Protein AF-F7BTP0-F1 (afdb_monomer)

Structure (mmCIF, N/CA/C/O backbone):
data_AF-F7BTP0-F1
#
_entry.id   AF-F7BTP0-F1
#
loop_
_atom_site.group_PDB
_atom_site.id
_atom_site.type_symbol
_atom_site.label_atom_id
_atom_site.label_alt_id
_atom_site.label_comp_id
_atom_site.label_asym_id
_atom_site.label_entity_id
_atom_site.label_seq_id
_atom_site.pdbx_PDB_ins_code
_atom_site.Cartn_x
_atom_site.Cartn_y
_atom_site.Cartn_z
_atom_site.occupancy
_atom_site.B_iso_or_equiv
_atom_site.auth_seq_id
_atom_site.auth_comp_id
_atom_site.auth_asym_id
_atom_site.auth_atom_id
_atom_site.pdbx_PDB_model_num
ATOM 1 N N . VAL A 1 1 ? 16.497 -3.011 -23.218 1.00 87.44 1 VAL A N 1
ATOM 2 C CA . VAL A 1 1 ? 15.662 -3.634 -22.156 1.00 87.44 1 VAL A CA 1
ATOM 3 C C . VAL A 1 1 ? 16.042 -3.154 -20.752 1.00 87.44 1 VAL A C 1
ATOM 5 O O . VAL A 1 1 ? 15.176 -2.633 -20.067 1.00 87.44 1 VAL A O 1
ATOM 8 N N . SER A 1 2 ? 17.311 -3.236 -20.322 1.00 90.38 2 SER A N 1
ATOM 9 C CA . SER A 1 2 ? 17.698 -2.889 -18.937 1.00 90.38 2 SER A CA 1
ATOM 10 C C . SER A 1 2 ? 17.368 -1.445 -18.495 1.00 90.38 2 SER A C 1
ATOM 12 O O . SER A 1 2 ? 16.791 -1.241 -17.429 1.00 90.38 2 SER A O 1
ATOM 14 N N . GLN A 1 3 ? 17.655 -0.440 -19.334 1.00 89.25 3 GLN A N 1
ATOM 15 C CA . GLN A 1 3 ? 17.487 0.979 -18.973 1.00 89.25 3 GLN A CA 1
ATOM 16 C C . GLN A 1 3 ? 16.031 1.467 -18.904 1.00 89.25 3 GLN A C 1
ATOM 18 O O . GLN A 1 3 ? 15.746 2.399 -18.164 1.00 89.25 3 GLN A O 1
ATOM 23 N N . HIS A 1 4 ? 15.123 0.856 -19.667 1.00 93.06 4 HIS A N 1
ATOM 24 C CA . HIS A 1 4 ? 13.739 1.329 -19.813 1.00 93.06 4 HIS A CA 1
ATOM 25 C C . HIS A 1 4 ? 12.703 0.363 -19.235 1.00 93.06 4 HIS A C 1
ATOM 27 O O . HIS A 1 4 ? 11.521 0.655 -19.263 1.00 93.06 4 HIS A O 1
ATOM 33 N N . LEU A 1 5 ? 13.113 -0.810 -18.752 1.00 94.50 5 LEU A N 1
ATOM 34 C CA . LEU A 1 5 ? 12.182 -1.777 -18.170 1.00 94.50 5 LEU A CA 1
ATOM 35 C C . LEU A 1 5 ? 12.727 -2.308 -16.855 1.00 94.50 5 LEU A C 1
ATOM 37 O O . LEU A 1 5 ? 12.173 -2.000 -15.811 1.00 94.50 5 LEU A O 1
ATOM 41 N N . ILE A 1 6 ? 13.849 -3.028 -16.881 1.00 96.19 6 ILE A N 1
ATOM 42 C CA . ILE A 1 6 ? 14.336 -3.750 -15.694 1.00 96.19 6 ILE A CA 1
ATOM 43 C C . ILE A 1 6 ? 14.629 -2.790 -14.538 1.00 96.19 6 ILE A C 1
ATOM 45 O O . ILE A 1 6 ? 14.042 -2.931 -13.467 1.00 96.19 6 ILE A O 1
ATOM 49 N N . HIS A 1 7 ? 15.500 -1.794 -14.741 1.00 95.38 7 HIS A N 1
ATOM 50 C CA . HIS A 1 7 ? 15.843 -0.882 -13.650 1.00 95.38 7 HIS A CA 1
ATOM 51 C C . HIS A 1 7 ? 14.658 -0.033 -13.174 1.00 95.38 7 HIS A C 1
ATOM 53 O O . HIS A 1 7 ? 14.447 0.020 -11.961 1.00 95.38 7 HIS A O 1
ATOM 59 N N . PRO A 1 8 ? 13.861 0.591 -14.064 1.00 96.75 8 PRO A N 1
ATOM 60 C CA . PRO A 1 8 ? 12.702 1.350 -13.618 1.00 96.75 8 PRO A CA 1
ATOM 61 C C . PRO A 1 8 ? 11.662 0.500 -12.885 1.00 96.75 8 PRO A C 1
ATOM 63 O O . PRO A 1 8 ? 11.192 0.918 -11.836 1.00 96.75 8 PRO A O 1
ATOM 66 N N . LEU A 1 9 ? 11.327 -0.698 -13.377 1.00 97.19 9 LEU A N 1
ATOM 67 C CA . LEU A 1 9 ? 10.329 -1.567 -12.737 1.00 97.19 9 LEU A CA 1
ATOM 68 C C . LEU A 1 9 ? 10.807 -2.093 -11.380 1.00 97.19 9 LEU A C 1
ATOM 70 O O . LEU A 1 9 ? 10.016 -2.178 -10.440 1.00 97.19 9 LEU A O 1
ATOM 74 N N . MET A 1 10 ? 12.102 -2.382 -11.243 1.00 97.50 10 MET A N 1
ATOM 75 C CA . MET A 1 10 ? 12.693 -2.710 -9.946 1.00 97.50 10 MET A CA 1
ATOM 76 C C . MET A 1 10 ? 12.600 -1.518 -8.982 1.00 97.50 10 MET A C 1
ATOM 78 O O . MET A 1 10 ? 12.201 -1.691 -7.833 1.00 97.50 10 MET A O 1
ATOM 82 N N . GLY A 1 11 ? 12.885 -0.300 -9.455 1.00 97.44 11 GLY A N 1
ATOM 83 C CA . GLY A 1 11 ? 12.721 0.922 -8.662 1.00 97.44 11 GLY A CA 1
ATOM 84 C C . GLY A 1 11 ? 11.267 1.185 -8.253 1.00 97.44 11 GLY A C 1
ATOM 85 O O . GLY A 1 11 ? 11.008 1.508 -7.098 1.00 97.44 11 GLY A O 1
ATOM 86 N N . VAL A 1 12 ? 10.311 0.971 -9.162 1.00 98.06 12 VAL A N 1
ATOM 87 C CA . VAL A 1 12 ? 8.867 1.040 -8.878 1.00 98.06 12 VAL A CA 1
ATOM 88 C C . VAL A 1 12 ? 8.484 0.033 -7.792 1.00 98.06 12 VAL A C 1
ATOM 90 O O . VAL A 1 12 ? 7.801 0.400 -6.841 1.00 98.06 12 VAL A O 1
ATOM 93 N N . SER A 1 13 ? 8.966 -1.209 -7.886 1.00 97.69 13 SER A N 1
ATOM 94 C CA . SER A 1 13 ? 8.677 -2.260 -6.900 1.00 97.69 13 SER A CA 1
ATOM 95 C C . SER A 1 13 ? 9.205 -1.896 -5.508 1.00 97.69 13 SER A C 1
ATOM 97 O O . SER A 1 13 ? 8.487 -2.020 -4.519 1.00 97.69 13 SER A O 1
ATOM 99 N N . LEU A 1 14 ? 10.433 -1.371 -5.426 1.00 97.88 14 LEU A N 1
ATOM 100 C CA . LEU A 1 14 ? 11.020 -0.899 -4.167 1.00 97.88 14 LEU A CA 1
ATOM 101 C C . LEU A 1 14 ? 10.247 0.288 -3.574 1.00 97.88 14 LEU A C 1
ATOM 103 O O . LEU A 1 14 ? 10.014 0.325 -2.365 1.00 97.88 14 LEU A O 1
ATOM 107 N N . ALA A 1 15 ? 9.824 1.239 -4.411 1.00 97.88 15 ALA A N 1
ATOM 108 C CA . ALA A 1 15 ? 9.032 2.385 -3.971 1.00 97.88 15 ALA A CA 1
ATOM 109 C C . ALA A 1 15 ? 7.668 1.951 -3.409 1.00 97.88 15 ALA A C 1
ATOM 111 O O . ALA A 1 15 ? 7.278 2.393 -2.328 1.00 97.88 15 ALA A O 1
ATOM 112 N N . LEU A 1 16 ? 6.977 1.032 -4.091 1.00 98.00 16 LEU A N 1
ATOM 113 C CA . LEU A 1 16 ? 5.716 0.463 -3.610 1.00 98.00 16 LEU A CA 1
ATOM 114 C C . LEU A 1 16 ? 5.904 -0.298 -2.293 1.00 98.00 16 LEU A C 1
ATOM 116 O O . LEU A 1 16 ? 5.102 -0.131 -1.379 1.00 98.00 16 LEU A O 1
ATOM 120 N N . GLN A 1 17 ? 6.990 -1.060 -2.146 1.00 97.56 17 GLN A N 1
ATOM 121 C CA . GLN A 1 17 ? 7.288 -1.748 -0.888 1.00 97.56 17 GLN A CA 1
ATOM 122 C C . GLN A 1 17 ? 7.558 -0.770 0.268 1.00 97.56 17 GLN A C 1
ATOM 124 O O . GLN A 1 17 ? 7.186 -1.045 1.410 1.00 97.56 17 GLN A O 1
ATOM 129 N N . SER A 1 18 ? 8.191 0.381 0.006 1.00 97.56 18 SER A N 1
ATOM 130 C CA . SER A 1 18 ? 8.298 1.447 1.014 1.00 97.56 18 SER A CA 1
ATOM 131 C C . SER A 1 18 ? 6.919 1.942 1.428 1.00 97.56 18 SER A C 1
ATOM 133 O O . SER A 1 18 ? 6.623 1.998 2.619 1.00 97.56 18 SER A O 1
ATOM 135 N N . HIS A 1 19 ? 6.053 2.196 0.447 1.00 97.44 19 HIS A N 1
ATOM 136 C CA . HIS A 1 19 ? 4.707 2.685 0.703 1.00 97.44 19 HIS A CA 1
ATOM 137 C C . HIS A 1 19 ? 3.873 1.705 1.537 1.00 97.44 19 HIS A C 1
ATOM 139 O O . HIS A 1 19 ? 3.202 2.122 2.476 1.00 97.44 19 HIS A O 1
ATOM 145 N N . VAL A 1 20 ? 3.963 0.399 1.262 1.00 97.88 20 VAL A N 1
ATOM 146 C CA . VAL A 1 20 ? 3.298 -0.638 2.072 1.00 97.88 20 VAL A CA 1
ATOM 147 C C . VAL A 1 20 ? 3.750 -0.567 3.532 1.00 97.88 20 VAL A C 1
ATOM 149 O O . VAL A 1 20 ? 2.909 -0.562 4.428 1.00 97.88 20 VAL A O 1
ATOM 152 N N . ARG A 1 21 ? 5.059 -0.440 3.787 1.00 98.12 21 ARG A N 1
ATOM 153 C CA . ARG A 1 21 ? 5.594 -0.326 5.157 1.00 98.12 21 ARG A CA 1
ATOM 154 C C . ARG A 1 21 ? 5.136 0.953 5.857 1.00 98.12 21 ARG A C 1
ATOM 156 O O . ARG A 1 21 ? 4.781 0.912 7.034 1.00 98.12 21 ARG A O 1
ATOM 163 N N . GLU A 1 22 ? 5.133 2.077 5.146 1.00 98.50 22 GLU A N 1
ATOM 164 C CA . GLU A 1 22 ? 4.653 3.361 5.668 1.00 98.50 22 GLU A CA 1
ATOM 165 C C . GLU A 1 22 ? 3.163 3.293 6.027 1.00 98.50 22 GLU A C 1
ATOM 167 O O . GLU A 1 22 ? 2.775 3.679 7.129 1.00 98.50 22 GLU A O 1
ATOM 172 N N . LEU A 1 23 ? 2.332 2.734 5.143 1.00 98.62 23 LEU A N 1
ATOM 173 C CA . LEU A 1 23 ? 0.905 2.531 5.397 1.00 98.62 23 LEU A CA 1
ATOM 174 C C . LEU A 1 23 ? 0.658 1.579 6.572 1.00 98.62 23 LEU A C 1
ATOM 176 O O . LEU A 1 23 ? -0.177 1.877 7.422 1.00 98.62 23 LEU A O 1
ATOM 180 N N . ALA A 1 24 ? 1.406 0.478 6.669 1.00 98.38 24 ALA A N 1
ATOM 181 C CA . ALA A 1 24 ? 1.328 -0.445 7.799 1.00 98.38 24 ALA A CA 1
ATOM 182 C C . ALA A 1 24 ? 1.650 0.258 9.130 1.00 98.38 24 ALA A C 1
ATOM 184 O O . ALA A 1 24 ? 0.956 0.061 10.128 1.00 98.38 24 ALA A O 1
ATOM 185 N N . ALA A 1 25 ? 2.668 1.124 9.155 1.00 98.44 25 ALA A N 1
ATOM 186 C CA . ALA A 1 25 ? 2.988 1.927 10.334 1.00 98.44 25 ALA A CA 1
ATOM 187 C C . ALA A 1 25 ? 1.869 2.927 10.678 1.00 98.44 25 ALA A C 1
ATOM 189 O O . ALA A 1 25 ? 1.491 3.040 11.845 1.00 98.44 25 ALA A O 1
ATOM 190 N N . LEU A 1 26 ? 1.303 3.610 9.677 1.00 98.75 26 LEU A N 1
ATOM 191 C CA . LEU A 1 26 ? 0.164 4.516 9.866 1.00 98.75 26 LEU A CA 1
ATOM 192 C C . LEU A 1 26 ? -1.065 3.788 10.428 1.00 98.75 26 LEU A C 1
ATOM 194 O O . LEU A 1 26 ? -1.721 4.320 11.323 1.00 98.75 26 LEU A O 1
ATOM 198 N N . LEU A 1 27 ? -1.361 2.580 9.942 1.00 98.75 27 LEU A N 1
ATOM 199 C CA . LEU A 1 27 ? -2.470 1.761 10.436 1.00 98.75 27 LEU A CA 1
ATOM 200 C C . LEU A 1 27 ? -2.277 1.384 11.906 1.00 98.75 27 LEU A C 1
ATOM 202 O O . LEU A 1 27 ? -3.167 1.641 12.710 1.00 98.75 27 LEU A O 1
ATOM 206 N N . ARG A 1 28 ? -1.082 0.921 12.294 1.00 98.44 28 ARG A N 1
ATOM 207 C CA . ARG A 1 28 ? -0.776 0.642 13.709 1.00 98.44 28 ARG A CA 1
ATOM 208 C C . ARG A 1 28 ? -0.924 1.877 14.595 1.00 98.44 28 ARG A C 1
ATOM 210 O O . ARG A 1 28 ? -1.453 1.785 15.697 1.00 98.44 28 ARG A O 1
ATOM 217 N N . MET A 1 29 ? -0.479 3.045 14.125 1.00 98.62 29 MET A N 1
ATOM 218 C CA . MET A 1 29 ? -0.676 4.292 14.875 1.00 98.62 29 MET A CA 1
ATOM 219 C C . MET A 1 29 ? -2.160 4.632 15.042 1.00 98.62 29 MET A C 1
ATOM 221 O O . MET A 1 29 ? -2.556 5.130 16.095 1.00 98.62 29 MET A O 1
ATOM 225 N N . LYS A 1 30 ? -2.990 4.344 14.033 1.00 98.75 30 LYS A N 1
ATOM 226 C CA . LYS A 1 30 ? -4.442 4.526 14.124 1.00 98.75 30 LYS A CA 1
ATOM 227 C C . LYS A 1 30 ? -5.090 3.536 15.085 1.00 98.75 30 LYS A C 1
ATOM 229 O O . LYS A 1 30 ? -5.979 3.943 15.827 1.00 98.75 30 LYS A O 1
ATOM 234 N N . ASP A 1 31 ? -4.618 2.296 15.141 1.00 98.69 31 ASP A N 1
ATOM 235 C CA . ASP A 1 31 ? -5.103 1.320 16.121 1.00 98.69 31 ASP A CA 1
ATOM 236 C C . ASP A 1 31 ? -4.785 1.744 17.558 1.00 98.69 31 ASP A C 1
ATOM 238 O O . ASP A 1 31 ? -5.660 1.669 18.419 1.00 98.69 31 ASP A O 1
ATOM 242 N N . LEU A 1 32 ? -3.584 2.281 17.808 1.00 98.50 32 LEU A N 1
ATOM 243 C CA . LEU A 1 32 ? -3.223 2.846 19.115 1.00 98.50 32 LEU A CA 1
ATOM 244 C C . LEU A 1 32 ? -4.118 4.034 19.495 1.00 98.50 32 LEU A C 1
ATOM 246 O O . LEU A 1 32 ? -4.560 4.145 20.637 1.00 98.50 32 LEU A O 1
ATOM 250 N N . GLU A 1 33 ? -4.420 4.915 18.540 1.00 98.56 33 GLU A N 1
ATOM 251 C CA . GLU A 1 33 ? -5.343 6.035 18.752 1.00 98.56 33 GLU A CA 1
ATOM 252 C C . GLU A 1 33 ? -6.759 5.538 19.098 1.00 98.56 33 GLU A C 1
ATOM 254 O O . GLU A 1 33 ? -7.373 6.008 20.058 1.00 98.56 33 GLU A O 1
ATOM 259 N N . ILE A 1 34 ? -7.270 4.550 18.357 1.00 98.31 34 ILE A N 1
ATOM 260 C CA . ILE A 1 34 ? -8.576 3.926 18.612 1.00 98.31 34 ILE A CA 1
ATOM 261 C C . ILE A 1 34 ? -8.600 3.254 19.991 1.00 98.31 34 ILE A C 1
ATOM 263 O O . ILE A 1 34 ? -9.587 3.393 20.719 1.00 98.31 34 ILE A O 1
ATOM 267 N N . GLN A 1 35 ? -7.528 2.556 20.365 1.00 98.06 35 GLN A N 1
ATOM 268 C CA . GLN A 1 35 ? -7.389 1.928 21.675 1.00 98.06 35 GLN A CA 1
ATOM 269 C C . GLN A 1 35 ? -7.421 2.973 22.798 1.00 98.06 35 GLN A C 1
ATOM 271 O O . GLN A 1 35 ? -8.194 2.819 23.742 1.00 98.06 35 GLN A O 1
ATOM 276 N N . ALA A 1 36 ? -6.689 4.082 22.664 1.00 98.50 36 ALA A N 1
ATOM 277 C CA . ALA A 1 36 ? -6.702 5.166 23.648 1.00 98.50 36 ALA A CA 1
ATOM 278 C C . ALA A 1 36 ? -8.107 5.780 23.832 1.00 98.50 36 ALA A C 1
ATOM 280 O O . ALA A 1 36 ? -8.528 6.094 24.951 1.00 98.50 36 ALA A O 1
ATOM 281 N N . TYR A 1 37 ? -8.886 5.907 22.751 1.00 98.25 37 TYR A N 1
ATOM 282 C CA . TYR A 1 37 ? -10.290 6.312 22.857 1.00 98.25 37 TYR A CA 1
ATOM 283 C C . TYR A 1 37 ? -11.117 5.308 23.669 1.00 98.25 37 TYR A C 1
ATOM 285 O O . TYR A 1 37 ? -11.896 5.717 24.530 1.00 98.25 37 TYR A O 1
ATOM 293 N N . GLN A 1 38 ? -10.934 4.008 23.449 1.00 96.56 38 GLN A N 1
ATOM 294 C CA . GLN A 1 38 ? -11.647 2.975 24.207 1.00 96.56 38 GLN A CA 1
ATOM 295 C C . GLN A 1 38 ? -11.249 2.972 25.691 1.00 96.56 38 GLN A C 1
ATOM 297 O O . GLN A 1 38 ? -12.122 2.914 26.556 1.00 96.56 38 GLN A O 1
ATOM 302 N N . GLU A 1 39 ? -9.957 3.112 25.995 1.00 97.88 39 GLU A N 1
ATOM 303 C CA . GLU A 1 39 ? -9.423 3.170 27.365 1.00 97.88 39 GLU A CA 1
ATOM 304 C C . GLU A 1 39 ? -9.913 4.403 28.139 1.00 97.88 39 GLU A C 1
ATOM 306 O O . GLU A 1 39 ? -10.149 4.335 29.345 1.00 97.88 39 GLU A O 1
ATOM 311 N N . SER A 1 40 ? -10.156 5.518 27.444 1.00 98.12 40 SER A N 1
ATOM 312 C CA . SER A 1 40 ? -10.786 6.715 28.026 1.00 98.12 40 SER A CA 1
ATOM 313 C C . SER A 1 40 ? -12.312 6.609 28.194 1.00 98.12 40 SER A C 1
ATOM 315 O O . SER A 1 40 ? -12.949 7.550 28.676 1.00 98.12 40 SER A O 1
ATOM 317 N N . GLY A 1 41 ? -12.914 5.472 27.827 1.00 97.75 41 GLY A N 1
ATOM 318 C CA . GLY A 1 41 ? -14.346 5.200 27.962 1.00 97.75 41 GLY A CA 1
ATOM 319 C C . GLY A 1 41 ? -15.203 5.691 26.792 1.00 97.75 41 GLY A C 1
ATOM 320 O O . GLY A 1 41 ? -16.432 5.706 26.903 1.00 97.75 41 GLY A O 1
ATOM 321 N N . ALA A 1 42 ? -14.598 6.098 25.671 1.00 97.25 42 ALA A N 1
ATOM 322 C CA . ALA A 1 42 ? -15.357 6.441 24.475 1.00 97.25 42 ALA A CA 1
ATOM 323 C C . ALA A 1 42 ? -16.005 5.185 23.869 1.00 97.25 42 ALA A C 1
ATOM 325 O O . ALA A 1 42 ? -15.378 4.136 23.732 1.00 97.25 42 ALA A O 1
ATOM 326 N N . VAL A 1 43 ? -17.271 5.306 23.459 1.00 95.81 43 VAL A N 1
ATOM 327 C CA . VAL A 1 43 ? -18.035 4.214 22.842 1.00 95.81 43 VAL A CA 1
ATOM 328 C C . VAL A 1 43 ? -18.469 4.622 21.439 1.00 95.81 43 VAL A C 1
ATOM 330 O O . VAL A 1 43 ? -18.929 5.743 21.208 1.00 95.81 43 VAL A O 1
ATOM 333 N N . LEU A 1 44 ? -18.352 3.695 20.487 1.00 96.69 44 LEU A N 1
ATOM 334 C CA . LEU A 1 44 ? -18.830 3.899 19.124 1.00 96.69 44 LEU A CA 1
ATOM 335 C C . LEU A 1 44 ? -20.359 4.000 19.093 1.00 96.69 44 LEU A C 1
ATOM 337 O O . LEU A 1 44 ? -21.066 3.070 19.468 1.00 96.69 44 LEU A O 1
ATOM 341 N N . SER A 1 45 ? -20.877 5.096 18.538 1.00 96.88 45 SER A N 1
ATOM 342 C CA . SER A 1 45 ? -22.319 5.263 18.296 1.00 96.88 45 SER A CA 1
ATOM 343 C C . SER A 1 45 ? -22.854 4.328 17.204 1.00 96.88 45 SER A C 1
ATOM 345 O O . SER A 1 45 ? -24.038 3.997 17.179 1.00 96.88 45 SER A O 1
ATOM 347 N N . ARG A 1 46 ? -21.984 3.902 16.279 1.00 97.81 46 ARG A N 1
ATOM 348 C CA . ARG A 1 46 ? -22.293 2.999 15.165 1.00 97.81 46 ARG A CA 1
ATOM 349 C C . ARG A 1 46 ? -21.335 1.812 15.190 1.00 97.81 46 ARG A C 1
ATOM 351 O O . ARG A 1 46 ? -20.222 1.920 14.687 1.00 97.81 46 ARG A O 1
ATOM 358 N N . SER A 1 47 ? -21.792 0.674 15.707 1.00 95.88 47 SER A N 1
ATOM 359 C CA . SER A 1 47 ? -20.974 -0.543 15.856 1.00 95.88 47 SER A CA 1
ATOM 360 C C . SER A 1 47 ? -20.346 -1.037 14.548 1.00 95.88 47 SER A C 1
ATOM 362 O O . SER A 1 47 ? -19.207 -1.482 14.561 1.00 95.88 47 SER A O 1
ATOM 364 N N . ARG A 1 48 ? -21.030 -0.884 13.405 1.00 97.38 48 ARG A N 1
ATOM 365 C CA . ARG A 1 48 ? -20.515 -1.282 12.078 1.00 97.38 48 ARG A CA 1
ATOM 366 C C . ARG A 1 48 ? -19.266 -0.524 11.604 1.00 97.38 48 ARG A C 1
ATOM 368 O O . ARG A 1 48 ? -18.730 -0.863 10.560 1.00 97.38 48 ARG A O 1
ATOM 375 N N . LEU A 1 49 ? -18.890 0.561 12.286 1.00 97.25 49 LEU A N 1
ATOM 376 C CA . LEU A 1 49 ? -17.660 1.304 11.995 1.00 97.25 49 LEU A CA 1
ATOM 377 C C . LEU A 1 49 ? -16.451 0.737 12.739 1.00 97.25 49 LEU A C 1
ATOM 379 O O . LEU A 1 49 ? -15.339 1.192 12.498 1.00 97.25 49 LEU A O 1
ATOM 383 N N . LYS A 1 50 ? -16.662 -0.211 13.660 1.00 97.12 50 LYS A N 1
ATOM 384 C CA . LYS A 1 50 ? -15.570 -0.896 14.334 1.00 97.12 50 LYS A CA 1
ATOM 385 C C . LYS A 1 50 ? -14.769 -1.679 13.295 1.00 97.12 50 LYS A C 1
ATOM 387 O O . LYS A 1 50 ? -15.342 -2.454 12.533 1.00 97.12 50 LYS A O 1
ATOM 392 N N . THR A 1 51 ? -13.464 -1.468 13.295 1.00 97.62 51 THR A N 1
ATOM 393 C CA . THR A 1 51 ? -12.497 -2.252 12.532 1.00 97.62 51 THR A CA 1
ATOM 394 C C . THR A 1 51 ? -11.777 -3.211 13.471 1.00 97.62 51 THR A C 1
ATOM 396 O O . THR A 1 51 ? -11.672 -2.951 14.673 1.00 97.62 51 THR A O 1
ATOM 399 N N . GLU A 1 52 ? -11.296 -4.322 12.925 1.00 97.44 52 GLU A N 1
ATOM 400 C CA . GLU A 1 52 ? -10.341 -5.173 13.630 1.00 97.44 52 GLU A CA 1
ATOM 401 C C . GLU A 1 52 ? -8.951 -4.511 13.601 1.00 97.44 52 GLU A C 1
ATOM 403 O O . GLU A 1 52 ? -8.660 -3.798 12.632 1.00 97.44 52 GLU A O 1
ATOM 408 N N . PRO A 1 53 ? -8.109 -4.706 14.635 1.00 97.88 53 PRO A N 1
ATOM 409 C CA . PRO A 1 53 ? -6.742 -4.195 14.638 1.00 97.88 53 PRO A CA 1
ATOM 410 C C . PRO A 1 53 ? -5.955 -4.706 13.431 1.00 97.88 53 PRO A C 1
ATOM 412 O O . PRO A 1 53 ? -6.066 -5.877 13.054 1.00 97.88 53 PRO A O 1
ATOM 415 N N . PHE A 1 54 ? -5.148 -3.842 12.828 1.00 98.50 54 PHE A N 1
ATOM 416 C CA . PHE A 1 54 ? -4.340 -4.200 11.675 1.00 98.50 54 PHE A CA 1
ATOM 417 C C . PHE A 1 54 ? -3.172 -5.111 12.075 1.00 98.50 54 PHE A C 1
ATOM 419 O O . 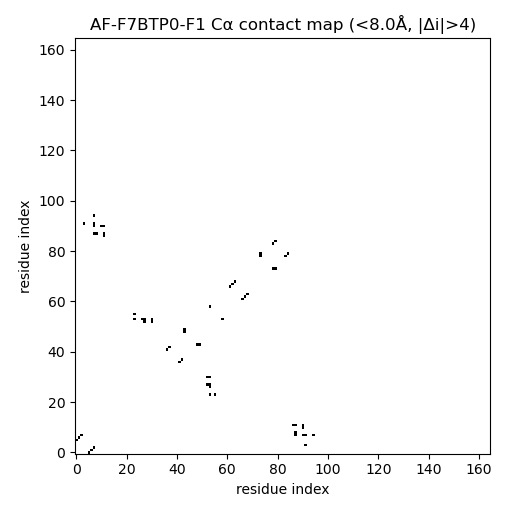PHE A 1 54 ? -2.335 -4.760 12.908 1.00 98.50 54 PHE A O 1
ATOM 426 N N . GLU A 1 55 ? -3.073 -6.265 11.415 1.00 97.94 55 GLU A N 1
ATOM 427 C CA . GLU A 1 55 ? -1.966 -7.207 11.567 1.00 97.94 55 GLU A CA 1
ATOM 428 C C . GLU A 1 55 ? -1.374 -7.523 10.185 1.00 97.94 55 GLU A C 1
ATOM 430 O O . GLU A 1 55 ? -2.079 -7.925 9.259 1.00 97.94 55 GLU A O 1
ATOM 435 N N . GLU A 1 56 ? -0.072 -7.273 10.030 1.00 96.94 56 GLU A N 1
ATOM 436 C CA . GLU A 1 56 ? 0.591 -7.262 8.722 1.00 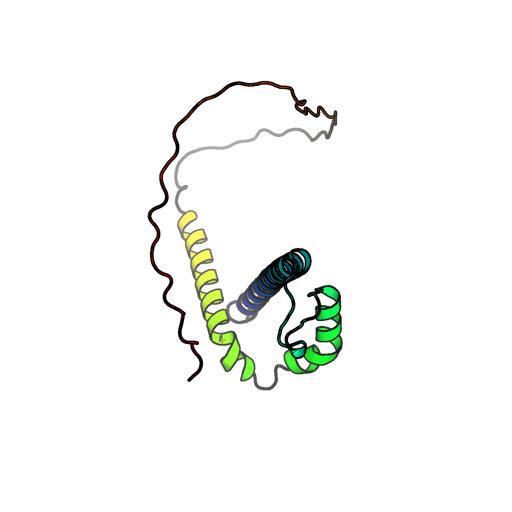96.94 56 GLU A CA 1
ATOM 437 C C . GLU A 1 56 ? 0.724 -8.667 8.124 1.00 96.94 56 GLU A C 1
ATOM 439 O O . GLU A 1 56 ? 0.542 -8.825 6.916 1.00 96.94 56 GLU A O 1
ATOM 444 N N . ASN A 1 57 ? 1.010 -9.685 8.939 1.00 97.38 57 ASN A N 1
ATOM 445 C CA . ASN A 1 57 ? 1.245 -11.040 8.437 1.00 97.38 57 ASN A CA 1
ATOM 446 C C . ASN A 1 57 ? -0.050 -11.681 7.929 1.00 97.38 57 ASN A C 1
ATOM 448 O O . ASN A 1 57 ? -0.065 -12.239 6.837 1.00 97.38 57 ASN A O 1
ATOM 452 N N . SER A 1 58 ? -1.138 -11.529 8.676 1.00 97.50 58 SER A N 1
ATOM 453 C CA . SER A 1 58 ? -2.493 -11.957 8.339 1.00 97.50 58 SER A CA 1
ATOM 454 C C . SER A 1 58 ? -2.986 -11.252 7.081 1.00 97.50 58 SER A C 1
ATOM 456 O O . SER A 1 58 ? -3.460 -11.904 6.149 1.00 97.50 58 SER A O 1
ATOM 458 N N . PHE A 1 59 ? -2.784 -9.930 6.988 1.00 97.69 59 PHE A N 1
ATOM 459 C CA . PHE A 1 59 ? -3.091 -9.191 5.765 1.00 97.69 59 PHE A CA 1
ATOM 460 C C . PHE A 1 59 ? -2.308 -9.739 4.566 1.00 97.69 59 PHE A C 1
ATOM 462 O O . PHE A 1 59 ? -2.893 -9.947 3.503 1.00 97.69 59 PHE A O 1
ATOM 469 N N . LEU A 1 60 ? -1.002 -9.978 4.718 1.00 97.06 60 LEU A N 1
ATOM 470 C CA . LEU A 1 60 ? -0.161 -10.468 3.629 1.00 97.06 60 LEU A CA 1
ATOM 471 C C . LEU A 1 60 ? -0.544 -11.892 3.214 1.00 97.06 60 LEU A C 1
ATOM 473 O O . LEU A 1 60 ? -0.640 -12.163 2.020 1.00 97.06 60 LEU A O 1
ATOM 477 N N . GLU A 1 61 ? -0.797 -12.783 4.170 1.00 97.81 61 GLU A N 1
ATOM 478 C CA . GLU A 1 61 ? -1.261 -14.149 3.917 1.00 97.81 61 GLU A CA 1
ATOM 479 C C . GLU A 1 61 ? -2.584 -14.142 3.142 1.00 97.81 61 GLU A C 1
ATOM 481 O O . GLU A 1 61 ? -2.678 -14.750 2.071 1.00 97.81 61 GLU A O 1
ATOM 486 N N . GLN A 1 62 ? -3.571 -13.373 3.613 1.00 97.62 62 GLN A N 1
ATOM 487 C CA . GLN A 1 62 ? -4.856 -13.233 2.932 1.00 97.62 62 GLN A CA 1
ATOM 488 C C . GLN A 1 62 ? -4.694 -12.605 1.541 1.00 97.62 62 GLN A C 1
ATOM 490 O O . GLN A 1 62 ? -5.300 -13.065 0.571 1.00 97.62 62 GLN A O 1
ATOM 495 N N . PHE A 1 63 ? -3.856 -11.576 1.408 1.00 97.38 63 PHE A N 1
ATOM 496 C CA . PHE A 1 63 ? -3.600 -10.931 0.123 1.00 97.38 63 PHE A CA 1
ATOM 497 C C . PHE A 1 63 ? -2.954 -11.900 -0.873 1.00 97.38 63 PHE A C 1
ATOM 499 O O . PHE A 1 63 ? -3.383 -11.964 -2.027 1.00 97.38 63 PHE A O 1
ATOM 506 N N . MET A 1 64 ? -1.960 -12.681 -0.436 1.00 96.75 64 MET A N 1
ATOM 507 C CA . MET A 1 64 ? -1.298 -13.693 -1.263 1.00 96.75 64 MET A CA 1
ATOM 508 C C . MET A 1 64 ? -2.264 -14.792 -1.713 1.00 96.75 64 MET A C 1
ATOM 510 O O . MET A 1 64 ? -2.210 -15.202 -2.872 1.00 96.75 64 MET A O 1
ATOM 514 N N . ALA A 1 65 ? -3.156 -15.241 -0.829 1.00 97.25 65 ALA A N 1
ATOM 515 C CA . ALA A 1 65 ? -4.114 -16.298 -1.137 1.00 97.25 65 ALA A CA 1
ATOM 516 C C . ALA A 1 65 ? -5.263 -15.822 -2.045 1.00 97.25 65 ALA A C 1
ATOM 518 O O . ALA A 1 65 ? -5.633 -16.518 -2.990 1.00 97.25 65 ALA A O 1
ATOM 519 N N . GLU A 1 66 ? -5.832 -14.644 -1.775 1.00 97.25 66 GLU A N 1
ATOM 520 C CA . GLU A 1 66 ? -7.097 -14.217 -2.388 1.00 97.25 66 GLU A CA 1
ATOM 521 C C . GLU A 1 66 ? -6.936 -13.183 -3.505 1.00 97.25 66 GLU A C 1
ATOM 523 O O . GLU A 1 66 ? -7.752 -13.147 -4.426 1.00 97.25 66 GLU A O 1
ATOM 528 N N . LYS A 1 67 ? -5.940 -12.292 -3.414 1.00 96.44 67 LYS A N 1
ATOM 529 C CA . LYS A 1 67 ? -5.845 -11.097 -4.277 1.00 96.44 67 LYS A CA 1
ATOM 530 C C . LYS A 1 67 ? -4.688 -11.150 -5.259 1.00 96.44 67 LYS A C 1
ATOM 532 O O . LYS A 1 67 ? -4.815 -10.635 -6.368 1.00 96.44 67 LYS A O 1
ATOM 537 N N . LEU A 1 68 ? -3.581 -11.785 -4.884 1.00 96.19 68 LEU A N 1
ATOM 538 C CA . LEU A 1 68 ? -2.369 -11.847 -5.697 1.00 96.19 68 LEU A CA 1
ATOM 539 C C . LEU A 1 68 ? -2.582 -12.429 -7.108 1.00 96.19 68 LEU A C 1
ATOM 541 O O . LEU A 1 68 ? -2.038 -11.841 -8.045 1.00 96.19 68 LEU A O 1
ATOM 545 N N . PRO A 1 69 ? -3.376 -13.506 -7.317 1.00 93.56 69 PRO A N 1
ATOM 546 C CA . PRO A 1 69 ? -3.571 -14.062 -8.658 1.00 93.56 69 PRO A CA 1
ATOM 547 C C . PRO A 1 69 ? -4.143 -13.050 -9.659 1.00 93.56 69 PRO A C 1
ATOM 549 O O . PRO A 1 69 ? -3.697 -12.994 -10.803 1.00 93.56 69 PRO A O 1
ATOM 552 N N . GLU A 1 70 ? -5.096 -12.223 -9.223 1.00 91.69 70 GLU A N 1
ATOM 553 C CA . GLU A 1 70 ? -5.685 -11.165 -10.048 1.00 91.69 70 GLU A CA 1
ATOM 554 C C . GLU A 1 70 ? -4.775 -9.928 -10.108 1.00 91.69 70 GLU A C 1
ATOM 556 O O . GLU A 1 70 ? -4.558 -9.367 -11.181 1.00 91.69 70 GLU A O 1
ATOM 561 N N . ALA A 1 71 ? -4.180 -9.533 -8.978 1.00 91.31 71 ALA A N 1
ATOM 562 C CA . ALA A 1 71 ? -3.356 -8.329 -8.880 1.00 91.31 71 ALA A CA 1
ATOM 563 C C . ALA A 1 71 ? -2.066 -8.396 -9.718 1.00 91.31 71 ALA A C 1
ATOM 565 O O . ALA A 1 71 ? -1.579 -7.363 -10.181 1.00 91.31 71 ALA A O 1
ATOM 566 N N . CYS A 1 72 ? -1.508 -9.593 -9.927 1.00 91.56 72 CYS A N 1
ATOM 567 C CA . CYS A 1 72 ? -0.294 -9.799 -10.722 1.00 91.56 72 CYS A CA 1
ATOM 568 C C . CYS A 1 72 ? -0.562 -10.167 -12.189 1.00 91.56 72 CYS A C 1
ATOM 570 O O . CYS A 1 72 ? 0.389 -10.403 -12.940 1.00 91.56 72 CYS A O 1
ATOM 572 N N . ALA A 1 73 ? -1.821 -10.216 -12.628 1.00 91.31 73 ALA A N 1
ATOM 573 C CA . ALA A 1 73 ? -2.150 -10.520 -14.013 1.00 91.31 73 ALA A CA 1
ATOM 574 C C . ALA A 1 73 ? -1.712 -9.368 -14.940 1.00 91.31 73 ALA A C 1
ATOM 576 O O . ALA A 1 73 ? -2.323 -8.304 -14.985 1.00 91.31 73 ALA A O 1
ATOM 577 N N . VAL A 1 74 ? -0.637 -9.580 -15.707 1.00 84.50 74 VAL A N 1
ATOM 578 C CA . VAL A 1 74 ? -0.048 -8.539 -16.576 1.00 84.50 74 VAL A CA 1
ATOM 579 C C . VAL A 1 74 ? -0.927 -8.241 -17.800 1.00 84.50 74 VAL A C 1
ATOM 581 O O . VAL A 1 74 ? -0.963 -7.104 -18.274 1.00 84.50 74 VAL A O 1
ATOM 584 N N . GLY A 1 75 ? -1.668 -9.242 -18.288 1.00 89.31 75 GLY A N 1
ATOM 585 C CA . GLY A 1 75 ? -2.596 -9.099 -19.412 1.00 89.31 75 GLY A CA 1
ATOM 586 C C . GLY A 1 75 ? -1.953 -8.427 -20.629 1.00 89.31 75 GLY A C 1
ATOM 587 O O . GLY A 1 75 ? -0.869 -8.808 -21.065 1.00 89.31 75 GLY A O 1
ATOM 588 N N . ASP A 1 76 ? -2.625 -7.406 -21.161 1.00 93.31 76 ASP A N 1
ATOM 589 C CA . ASP A 1 76 ? -2.174 -6.600 -22.304 1.00 93.31 76 ASP A CA 1
ATOM 590 C C . ASP A 1 76 ? -1.328 -5.371 -21.909 1.00 93.31 76 ASP A C 1
ATOM 592 O O . ASP A 1 76 ? -0.998 -4.542 -22.758 1.00 93.31 76 ASP A O 1
ATOM 596 N N . GLY A 1 77 ? -0.984 -5.222 -20.624 1.00 92.06 77 GLY A N 1
ATOM 597 C CA . GLY A 1 77 ? -0.210 -4.093 -20.104 1.00 92.06 77 GLY A CA 1
ATOM 598 C C . GLY A 1 77 ? -1.000 -2.793 -19.896 1.00 92.06 77 GLY A C 1
ATOM 599 O O . GLY A 1 77 ? -0.440 -1.833 -19.359 1.00 92.06 77 GLY A O 1
ATOM 600 N N . LYS A 1 78 ? -2.299 -2.730 -20.231 1.00 94.38 78 LYS A N 1
ATOM 601 C CA . LYS A 1 78 ? -3.128 -1.542 -19.945 1.00 94.38 78 LYS A CA 1
ATOM 602 C C . LYS A 1 78 ? -3.194 -1.178 -18.457 1.00 94.38 78 LYS A C 1
ATOM 604 O O . LYS A 1 78 ? -3.096 0.016 -18.169 1.00 94.38 78 LYS A O 1
ATOM 609 N N . PRO A 1 79 ? -3.311 -2.127 -17.500 1.00 94.00 79 PRO A N 1
ATOM 610 C CA . PRO A 1 79 ? -3.338 -1.781 -16.077 1.00 94.00 79 PRO A CA 1
ATOM 611 C C . PRO A 1 79 ? -2.083 -1.021 -15.638 1.00 94.00 79 PRO A C 1
ATOM 613 O O . PRO A 1 79 ? -2.169 -0.035 -14.911 1.00 94.00 79 PRO A O 1
ATOM 616 N N . PHE A 1 80 ? -0.917 -1.409 -16.161 1.00 94.88 80 PHE A N 1
ATOM 617 C CA . PHE A 1 80 ? 0.329 -0.692 -15.908 1.00 94.88 80 PHE A CA 1
ATOM 618 C C . PHE A 1 80 ? 0.261 0.754 -16.421 1.00 94.88 80 PHE A C 1
ATOM 620 O O . PHE A 1 80 ? 0.547 1.690 -15.671 1.00 94.88 80 PHE A O 1
ATOM 627 N N . ALA A 1 81 ? -0.164 0.947 -17.674 1.00 94.62 81 ALA A N 1
ATOM 628 C CA . ALA A 1 81 ? -0.253 2.272 -18.286 1.00 94.62 81 ALA A CA 1
ATOM 629 C C . ALA A 1 81 ? -1.258 3.197 -17.571 1.00 94.62 81 ALA A C 1
ATOM 631 O O . ALA A 1 81 ? -1.037 4.405 -17.503 1.00 94.62 81 ALA A O 1
ATOM 632 N N . MET A 1 82 ? -2.341 2.643 -17.017 1.00 95.44 82 MET A N 1
ATOM 633 C CA . MET A 1 82 ? -3.356 3.414 -16.291 1.00 95.44 82 MET A CA 1
ATOM 634 C C . MET A 1 82 ? -2.955 3.730 -14.846 1.00 95.44 82 MET A C 1
ATOM 636 O O . MET A 1 82 ? -3.238 4.826 -14.367 1.00 95.44 82 MET A O 1
ATOM 640 N N . SER A 1 83 ? -2.308 2.794 -14.145 1.00 94.88 83 SER A N 1
ATOM 641 C CA . SER A 1 83 ? -2.137 2.881 -12.686 1.00 94.88 83 SER A CA 1
ATOM 642 C C . SER A 1 83 ? -0.704 3.161 -12.231 1.00 94.88 83 SER A C 1
ATOM 644 O O . SER A 1 83 ? -0.513 3.775 -11.185 1.00 94.88 83 SER A O 1
ATOM 646 N N . LEU A 1 84 ? 0.313 2.745 -12.993 1.00 96.50 84 LEU A N 1
ATOM 647 C CA . LEU A 1 84 ? 1.721 2.814 -12.572 1.00 96.50 84 LEU A CA 1
ATOM 648 C C . LEU A 1 84 ? 2.569 3.797 -13.386 1.00 96.50 84 LEU A C 1
ATOM 650 O O . LEU A 1 84 ? 3.688 4.111 -12.980 1.00 96.50 84 LEU A O 1
ATOM 654 N N . GLN A 1 85 ? 2.044 4.335 -14.489 1.00 96.69 85 GLN A N 1
ATOM 655 C CA . GLN A 1 85 ? 2.803 5.198 -15.397 1.00 96.69 85 GLN A CA 1
ATOM 656 C C . GLN A 1 85 ? 3.391 6.436 -14.706 1.00 96.69 85 GLN A C 1
ATOM 658 O O . GLN A 1 85 ? 4.547 6.783 -14.943 1.00 96.69 85 GLN A O 1
ATOM 663 N N . SER A 1 86 ? 2.627 7.085 -13.823 1.00 97.81 86 SER A N 1
ATOM 664 C CA . SER A 1 86 ? 3.102 8.257 -13.073 1.00 97.81 86 SER A CA 1
ATOM 665 C C . SER A 1 86 ? 4.308 7.913 -12.188 1.00 97.81 86 SER A C 1
ATOM 667 O O . SER A 1 86 ? 5.337 8.590 -12.233 1.00 97.81 86 SER A O 1
ATOM 669 N N . LEU A 1 87 ? 4.225 6.798 -11.452 1.00 97.94 87 LEU A N 1
ATOM 670 C CA . LEU A 1 87 ? 5.308 6.322 -10.592 1.00 97.94 87 LEU A CA 1
ATOM 671 C C . LEU A 1 87 ? 6.533 5.895 -11.412 1.00 97.94 87 LEU A C 1
ATOM 673 O O . LEU A 1 87 ? 7.659 6.244 -11.067 1.00 97.94 87 LEU A O 1
ATOM 677 N N . TYR A 1 88 ? 6.325 5.213 -12.538 1.00 98.38 88 TYR A N 1
ATOM 678 C CA . TYR A 1 88 ? 7.396 4.859 -13.468 1.00 98.38 88 TYR A CA 1
ATOM 679 C C . TYR A 1 88 ? 8.138 6.103 -13.993 1.00 98.38 88 TYR A C 1
ATOM 681 O O . TYR A 1 88 ? 9.372 6.138 -13.998 1.00 98.38 88 TYR A O 1
ATOM 689 N N . VAL A 1 89 ? 7.415 7.154 -14.398 1.00 98.19 89 VAL A N 1
ATOM 690 C CA . VAL A 1 89 ? 8.017 8.418 -14.861 1.00 98.19 89 VAL A CA 1
ATOM 691 C C . VAL A 1 89 ? 8.801 9.104 -13.736 1.00 98.19 89 VAL A C 1
ATOM 693 O O . VAL A 1 89 ? 9.904 9.603 -13.967 1.00 98.19 89 VAL A O 1
ATOM 696 N N . ALA A 1 90 ? 8.284 9.092 -12.507 1.00 98.00 90 ALA A N 1
ATOM 697 C CA . ALA A 1 90 ? 8.995 9.639 -11.353 1.00 98.00 90 ALA A CA 1
ATOM 698 C C . ALA A 1 90 ? 10.305 8.879 -11.068 1.00 98.00 90 ALA A C 1
ATOM 700 O O . ALA A 1 90 ? 11.364 9.500 -10.948 1.00 98.00 90 ALA A O 1
ATOM 701 N N . VAL A 1 91 ? 10.256 7.542 -11.044 1.00 97.12 91 VAL A N 1
ATOM 702 C CA . VAL A 1 91 ? 11.421 6.675 -10.795 1.00 97.12 91 VAL A CA 1
ATOM 703 C C . VAL A 1 91 ? 12.474 6.8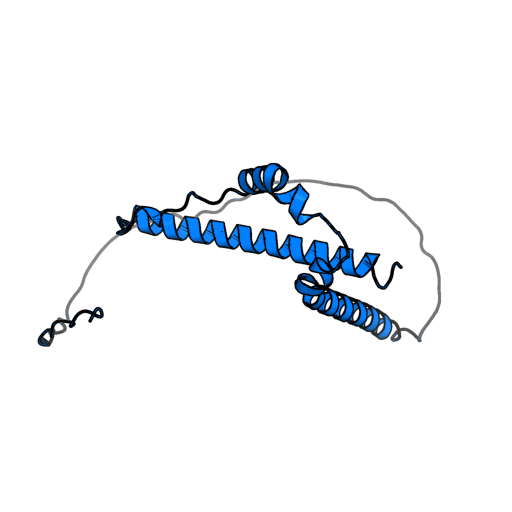24 -11.894 1.00 97.12 91 VAL A C 1
ATOM 705 O O . VAL A 1 91 ? 13.661 6.961 -11.602 1.00 97.12 91 VAL A O 1
ATOM 708 N N . THR A 1 92 ? 12.062 6.846 -13.163 1.00 96.31 92 THR A N 1
ATOM 709 C CA . THR A 1 92 ? 12.993 7.040 -14.289 1.00 96.31 92 THR A CA 1
ATOM 710 C C . THR A 1 92 ? 13.671 8.40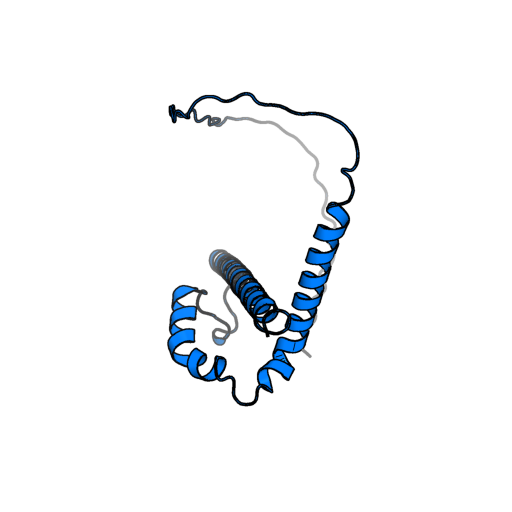5 -14.240 1.00 96.31 92 THR A C 1
ATOM 712 O O . THR A 1 92 ? 14.891 8.483 -14.401 1.00 96.31 92 THR A O 1
ATOM 715 N N . LYS A 1 93 ? 12.922 9.477 -13.949 1.00 96.38 93 LYS A N 1
ATOM 716 C CA . LYS A 1 93 ? 13.485 10.821 -13.763 1.00 96.38 93 LYS A CA 1
ATOM 717 C C . LYS A 1 93 ? 14.503 10.846 -12.622 1.00 96.38 93 LYS A C 1
ATOM 719 O O . LYS A 1 93 ? 15.606 11.355 -12.813 1.00 96.38 93 LYS A O 1
ATOM 724 N N 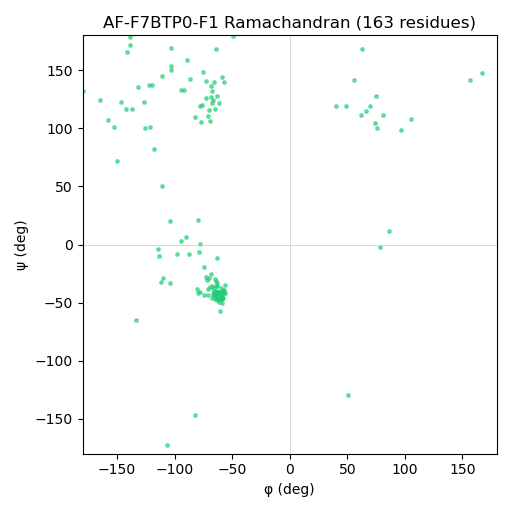. GLN A 1 94 ? 14.167 10.260 -11.473 1.00 94.50 94 GLN A N 1
ATOM 725 C CA . GLN A 1 94 ? 15.072 10.171 -10.327 1.00 94.50 94 GLN A CA 1
ATOM 726 C C . GLN A 1 94 ? 16.347 9.389 -10.670 1.00 94.50 94 GLN A C 1
ATOM 728 O O . GLN A 1 94 ? 17.448 9.816 -10.329 1.00 94.50 94 GLN A O 1
ATOM 733 N N . GLN A 1 95 ? 16.225 8.272 -11.390 1.00 92.12 95 GLN A N 1
ATOM 734 C CA . GLN A 1 95 ? 17.373 7.459 -11.780 1.00 92.12 95 GLN A CA 1
ATOM 735 C C . GLN A 1 95 ? 18.315 8.198 -12.744 1.00 92.12 95 GLN A C 1
ATOM 737 O O . GLN A 1 95 ? 19.536 8.082 -12.621 1.00 92.12 95 GLN A O 1
ATOM 742 N N . ILE A 1 96 ? 17.769 8.958 -13.697 1.00 91.56 96 ILE A N 1
ATOM 743 C CA . ILE A 1 96 ? 18.565 9.780 -14.620 1.00 91.56 96 ILE A CA 1
ATOM 744 C C . ILE A 1 96 ? 19.308 10.873 -13.846 1.00 91.56 96 ILE A C 1
ATOM 746 O O . ILE A 1 96 ? 20.511 11.041 -14.042 1.00 91.56 96 ILE A O 1
ATOM 750 N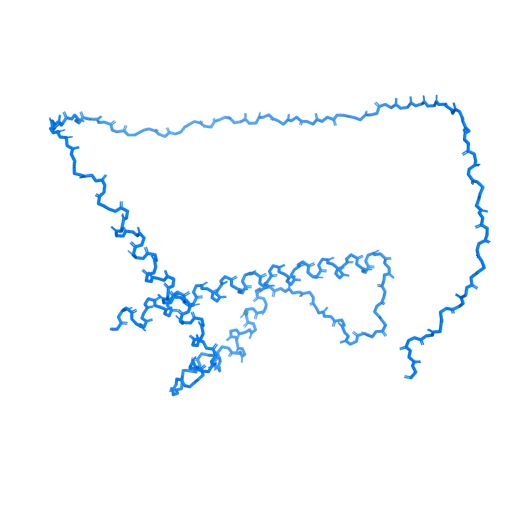 N . GLN A 1 97 ? 18.623 11.559 -12.929 1.00 92.25 97 GLN A N 1
ATOM 751 C CA . GLN A 1 97 ? 19.225 12.604 -12.096 1.00 92.25 97 GLN A CA 1
ATOM 752 C C . GLN A 1 97 ? 20.340 12.060 -11.200 1.00 92.25 97 GLN A C 1
ATOM 754 O O . GLN A 1 97 ? 21.420 12.641 -11.153 1.00 92.25 97 GLN A O 1
ATOM 759 N N . ALA A 1 98 ? 20.123 10.914 -10.549 1.00 88.56 98 ALA A N 1
ATOM 760 C CA . ALA A 1 98 ? 21.145 10.275 -9.723 1.00 88.56 98 ALA A CA 1
ATOM 761 C C . ALA A 1 98 ? 22.400 9.926 -10.541 1.00 88.56 98 ALA A C 1
ATOM 763 O O . ALA A 1 98 ? 23.523 10.153 -10.098 1.00 88.56 98 ALA A O 1
ATOM 764 N N . ARG A 1 99 ? 22.228 9.430 -11.773 1.00 85.56 99 ARG A N 1
ATOM 765 C CA . ARG A 1 99 ? 23.354 9.130 -12.675 1.00 85.56 99 ARG A CA 1
ATOM 766 C C . ARG A 1 99 ? 24.108 10.381 -13.126 1.00 85.56 99 ARG A C 1
ATOM 768 O O . ARG A 1 99 ? 25.326 10.319 -13.255 1.00 85.56 99 ARG A O 1
ATOM 775 N N . GLN A 1 100 ? 23.408 11.487 -13.373 1.00 85.94 100 GLN A N 1
ATOM 776 C CA . GLN A 1 100 ? 24.028 12.768 -13.730 1.00 85.94 100 GLN A CA 1
ATOM 777 C C . GLN A 1 100 ? 24.820 13.346 -12.554 1.00 85.94 100 GLN A C 1
ATOM 779 O O . GLN A 1 100 ? 25.989 13.669 -12.723 1.00 85.94 100 GLN A O 1
ATOM 784 N N . ALA A 1 101 ? 24.246 13.339 -11.347 1.00 83.88 101 ALA A N 1
ATOM 785 C CA . ALA A 1 101 ? 24.932 13.783 -10.133 1.00 83.88 101 ALA A CA 1
ATOM 786 C C . ALA A 1 101 ? 26.241 13.010 -9.875 1.00 83.88 101 ALA A C 1
ATOM 788 O O . ALA A 1 101 ? 27.248 13.600 -9.492 1.00 83.88 101 ALA A O 1
ATOM 789 N N . HIS A 1 102 ? 26.263 11.699 -10.138 1.00 78.12 102 HIS A N 1
ATOM 790 C CA . HIS A 1 102 ? 27.490 10.903 -10.034 1.00 78.12 102 HIS A CA 1
ATOM 791 C C . HIS A 1 102 ? 28.527 11.211 -11.121 1.00 78.12 102 HIS A C 1
ATOM 793 O O . HIS A 1 102 ? 29.719 11.043 -10.875 1.00 78.12 102 HIS A O 1
ATOM 799 N N . LYS A 1 103 ? 28.099 11.647 -12.310 1.00 75.12 103 LYS A N 1
ATOM 800 C CA . LYS A 1 103 ? 29.006 11.988 -13.411 1.00 75.12 103 LYS A CA 1
ATOM 801 C C . LYS A 1 103 ? 29.649 13.363 -13.203 1.00 75.12 103 LYS A C 1
ATOM 803 O O . LYS A 1 103 ? 30.854 13.492 -13.381 1.00 75.12 103 LYS A O 1
ATOM 808 N N . ASP A 1 104 ? 28.875 14.334 -12.729 1.00 60.41 104 ASP A N 1
ATOM 809 C CA . ASP A 1 104 ? 29.348 15.701 -12.466 1.00 60.41 104 ASP A CA 1
ATOM 810 C C . ASP A 1 104 ? 30.218 15.788 -11.196 1.00 60.41 104 ASP A C 1
ATOM 812 O O . ASP A 1 104 ? 31.023 16.701 -11.041 1.00 60.41 104 ASP A O 1
ATOM 816 N N . SER A 1 105 ? 30.118 14.800 -10.300 1.00 59.78 105 SER A N 1
ATOM 817 C CA . SER A 1 105 ? 30.980 14.682 -9.116 1.00 59.78 105 SER A CA 1
ATOM 818 C C . SER A 1 105 ? 32.378 14.106 -9.418 1.00 59.78 105 SER A C 1
ATOM 820 O O . SER A 1 105 ? 33.205 14.044 -8.508 1.00 59.78 105 SER A O 1
ATOM 822 N N . GLY A 1 106 ? 32.649 13.653 -10.651 1.00 57.34 106 GLY A N 1
ATOM 823 C CA . GLY A 1 106 ? 33.867 12.915 -11.017 1.00 57.34 106 GLY A CA 1
ATOM 824 C C . GLY A 1 106 ? 34.999 13.725 -11.664 1.00 57.34 106 GLY A C 1
ATOM 825 O O . GLY A 1 106 ? 36.085 13.179 -11.836 1.00 57.34 106 GLY A O 1
ATOM 826 N N . GLU A 1 107 ? 34.797 15.000 -12.014 1.00 46.91 107 GLU A N 1
ATOM 827 C CA . GLU A 1 107 ? 35.778 15.796 -12.787 1.00 46.91 107 GLU A CA 1
ATOM 828 C C . GLU A 1 107 ? 36.575 16.831 -11.965 1.00 46.91 107 GLU A C 1
ATOM 830 O O . GLU A 1 107 ? 37.208 17.722 -12.527 1.00 46.91 107 GLU A O 1
ATOM 835 N N . THR A 1 108 ? 36.651 16.679 -10.639 1.00 47.31 108 THR A N 1
ATOM 836 C CA . THR A 1 108 ? 37.524 17.509 -9.782 1.00 47.31 108 THR A CA 1
ATOM 837 C C . THR A 1 108 ? 38.686 16.706 -9.197 1.00 47.31 108 THR A C 1
ATOM 839 O O . THR A 1 108 ? 38.909 16.758 -7.998 1.00 47.31 108 THR A O 1
ATOM 842 N N . GLN A 1 109 ? 39.443 15.956 -10.007 1.00 48.38 109 GLN A N 1
ATOM 843 C CA . GLN A 1 109 ? 40.814 15.532 -9.658 1.00 48.38 109 GLN A CA 1
ATOM 844 C C . GLN A 1 109 ? 41.681 15.361 -10.915 1.00 48.38 109 GLN A C 1
ATOM 846 O O . GLN A 1 109 ? 42.066 14.264 -11.306 1.00 48.38 109 GLN A O 1
ATOM 851 N N . ALA A 1 110 ? 42.035 16.486 -11.532 1.00 47.03 110 ALA A N 1
ATOM 852 C CA . ALA A 1 110 ? 43.217 16.591 -12.377 1.00 47.03 110 ALA A CA 1
ATOM 853 C C . ALA A 1 110 ? 44.163 17.622 -11.751 1.00 47.03 110 ALA A C 1
ATOM 855 O O . ALA A 1 110 ? 44.141 18.789 -12.130 1.00 47.03 110 ALA A O 1
ATOM 856 N N . SER A 1 111 ? 44.956 17.210 -10.753 1.00 42.28 111 SER A N 1
ATOM 857 C CA . SER A 1 111 ? 46.311 17.734 -10.504 1.00 42.28 111 SER A CA 1
ATOM 858 C C . SER A 1 111 ? 46.997 17.068 -9.307 1.00 42.28 111 SER A C 1
ATOM 860 O O . SER A 1 111 ? 46.475 17.051 -8.200 1.00 42.28 111 SER A O 1
ATOM 862 N N . SER A 1 112 ? 48.244 16.673 -9.570 1.00 39.81 112 SER A N 1
ATOM 863 C CA . SER A 1 112 ? 49.381 16.551 -8.649 1.00 39.81 112 SER A CA 1
ATOM 864 C C . SER A 1 112 ? 49.721 15.182 -8.031 1.00 39.81 112 SER A C 1
ATOM 866 O O . SER A 1 112 ? 49.241 14.792 -6.977 1.00 39.81 112 SER A O 1
ATOM 868 N N . SER A 1 113 ? 50.717 14.573 -8.690 1.00 37.72 113 SER A N 1
ATOM 869 C CA . SER A 1 113 ? 51.962 14.019 -8.128 1.00 37.72 113 SER A CA 1
ATOM 870 C C . SER A 1 113 ? 51.985 12.625 -7.468 1.00 37.72 113 SER A C 1
ATOM 872 O O . SER A 1 113 ? 51.544 12.434 -6.344 1.00 37.72 113 SER A O 1
ATOM 874 N N . THR A 1 114 ? 52.677 11.714 -8.171 1.00 34.56 114 THR A N 1
ATOM 875 C CA . THR A 1 114 ? 53.777 10.839 -7.694 1.00 34.56 114 THR A CA 1
ATOM 876 C C . THR A 1 114 ? 53.520 9.802 -6.581 1.00 34.56 114 THR A C 1
ATOM 878 O O . THR A 1 114 ? 53.395 10.120 -5.408 1.00 34.56 114 THR A O 1
ATOM 881 N N . SER A 1 115 ? 53.587 8.535 -7.018 1.00 36.12 115 SER A N 1
ATOM 882 C CA . SER A 1 115 ? 53.839 7.240 -6.331 1.00 36.12 115 SER A CA 1
ATOM 883 C C . SER A 1 115 ? 55.080 7.217 -5.394 1.00 36.12 115 SER A C 1
ATOM 885 O O . SER A 1 115 ? 55.834 8.189 -5.459 1.00 36.12 115 SER A O 1
ATOM 887 N N . PRO A 1 116 ? 55.452 6.113 -4.676 1.00 51.81 116 PRO A N 1
ATOM 888 C CA . PRO A 1 116 ? 54.800 4.796 -4.493 1.00 51.81 116 PRO A CA 1
ATOM 889 C C . PRO A 1 116 ? 54.829 4.194 -3.049 1.00 51.81 116 PRO A C 1
ATOM 891 O O . PRO A 1 116 ? 55.570 4.626 -2.179 1.00 51.81 116 PRO A O 1
ATOM 894 N N . ARG A 1 117 ? 54.086 3.083 -2.883 1.00 40.75 117 ARG A N 1
ATOM 895 C CA . ARG A 1 117 ? 54.341 1.878 -2.044 1.00 40.75 117 ARG A CA 1
ATOM 896 C C . ARG A 1 117 ? 54.761 2.010 -0.564 1.00 40.75 117 ARG A C 1
ATOM 898 O O . ARG A 1 117 ? 55.904 2.309 -0.248 1.00 40.75 117 ARG A O 1
ATOM 905 N N . GLY A 1 118 ? 53.905 1.451 0.294 1.00 32.53 118 GLY A N 1
ATOM 906 C CA . GLY A 1 118 ? 54.271 0.824 1.567 1.00 32.53 118 GLY A CA 1
ATOM 907 C C . GLY A 1 118 ? 53.241 -0.246 1.941 1.00 32.53 118 GLY A C 1
AT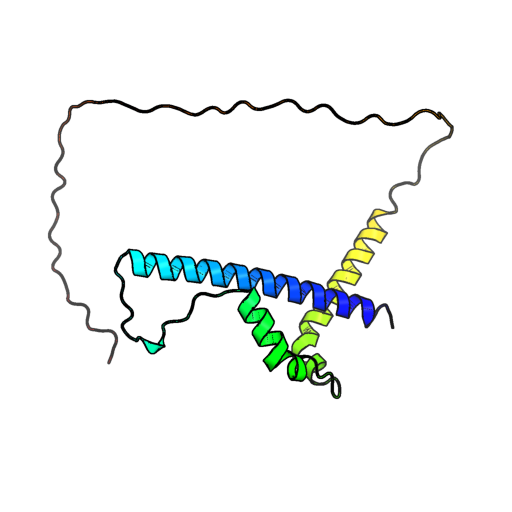OM 908 O O . GLY A 1 118 ? 52.136 0.074 2.359 1.00 32.53 118 GLY A O 1
ATOM 909 N N . THR A 1 119 ? 53.574 -1.512 1.704 1.00 38.59 119 THR A N 1
ATOM 910 C CA . THR A 1 119 ? 52.951 -2.703 2.310 1.00 38.59 119 THR A CA 1
ATOM 911 C C . THR A 1 119 ? 53.242 -2.725 3.813 1.00 38.59 119 THR A C 1
ATOM 913 O O . THR A 1 119 ? 54.378 -2.418 4.166 1.00 38.59 119 THR A O 1
ATOM 916 N N . ASP A 1 120 ? 52.287 -3.101 4.677 1.00 32.59 120 ASP A N 1
ATOM 917 C CA . ASP A 1 120 ? 52.261 -4.418 5.357 1.00 32.59 120 ASP A CA 1
ATOM 918 C C . ASP A 1 120 ? 51.244 -4.505 6.537 1.00 32.59 120 ASP A C 1
ATOM 920 O O . ASP A 1 120 ? 51.043 -3.534 7.261 1.00 32.59 120 ASP A O 1
ATOM 924 N N . ASN A 1 121 ? 50.688 -5.715 6.727 1.00 34.19 121 ASN A N 1
ATOM 925 C CA . ASN A 1 121 ? 50.109 -6.350 7.940 1.00 34.19 121 ASN A CA 1
ATOM 926 C C . ASN A 1 121 ? 48.715 -6.004 8.540 1.00 34.19 121 ASN A C 1
ATOM 928 O O . ASN A 1 121 ? 48.562 -5.089 9.337 1.00 34.19 121 ASN A O 1
ATOM 932 N N . GLN A 1 122 ? 47.754 -6.889 8.206 1.00 35.50 122 GLN A N 1
ATOM 933 C CA . GLN A 1 122 ? 46.924 -7.802 9.044 1.00 35.50 122 GLN A CA 1
ATOM 934 C C . GLN A 1 122 ? 46.036 -7.296 10.233 1.00 35.50 122 GLN A C 1
ATOM 936 O O . GLN A 1 122 ? 46.460 -6.427 10.985 1.00 35.50 122 GLN A O 1
ATOM 941 N N . PRO A 1 123 ? 44.813 -7.870 10.449 1.00 45.88 123 PRO A N 1
ATOM 942 C CA . PRO A 1 123 ? 43.812 -7.392 11.417 1.00 45.88 123 PRO A CA 1
ATOM 943 C C . PRO A 1 123 ? 43.715 -8.215 12.720 1.00 45.88 123 PRO A C 1
ATOM 945 O O . PRO A 1 123 ? 43.859 -9.435 12.681 1.00 45.88 123 PRO A O 1
ATOM 948 N N . GLU A 1 124 ? 43.337 -7.571 13.835 1.00 33.91 124 GLU A N 1
ATOM 949 C CA . GLU A 1 124 ? 42.904 -8.240 15.078 1.00 33.91 124 GLU A CA 1
ATOM 950 C C . GLU A 1 124 ? 41.586 -7.641 15.622 1.00 33.91 124 GLU A C 1
ATOM 952 O O . GLU A 1 124 ? 41.387 -6.426 15.638 1.00 33.91 124 GLU A O 1
ATOM 957 N N . GLU A 1 125 ? 40.676 -8.528 16.030 1.00 37.78 125 GLU A N 1
ATOM 958 C CA . GLU A 1 125 ? 39.358 -8.294 16.650 1.00 37.78 125 GLU A CA 1
ATOM 959 C C . GLU A 1 125 ? 39.436 -8.654 18.168 1.00 37.78 125 GLU A C 1
ATOM 961 O O . GLU A 1 125 ? 40.498 -9.055 18.642 1.00 37.78 125 GLU A O 1
ATOM 966 N N . PRO A 1 126 ? 38.329 -8.668 18.935 1.00 47.28 126 PRO A N 1
ATOM 967 C CA . PRO A 1 126 ? 37.742 -7.608 19.763 1.00 47.28 126 PRO A CA 1
ATOM 968 C C . PRO A 1 126 ? 38.000 -7.774 21.280 1.00 47.28 126 PRO A C 1
ATOM 970 O O . PRO A 1 126 ? 38.317 -8.861 21.758 1.00 47.28 126 PRO A O 1
ATOM 973 N N . VAL A 1 127 ? 37.703 -6.740 22.084 1.00 30.98 127 VAL A N 1
ATOM 974 C CA . VAL A 1 127 ? 37.440 -6.908 23.531 1.00 30.98 127 VAL A CA 1
ATOM 975 C C . VAL A 1 127 ? 36.241 -6.060 23.978 1.00 30.98 127 VAL A C 1
ATOM 977 O O . VAL A 1 127 ? 36.266 -4.833 23.927 1.00 30.98 127 VAL A O 1
ATOM 980 N N . SER A 1 128 ? 35.198 -6.755 24.439 1.00 34.16 128 SER A N 1
ATOM 981 C CA . SER A 1 128 ? 34.057 -6.255 25.220 1.00 34.16 128 SER A CA 1
ATOM 982 C C . SER A 1 128 ? 34.450 -5.933 26.659 1.00 34.16 128 SER A C 1
ATOM 984 O O . SER A 1 128 ? 35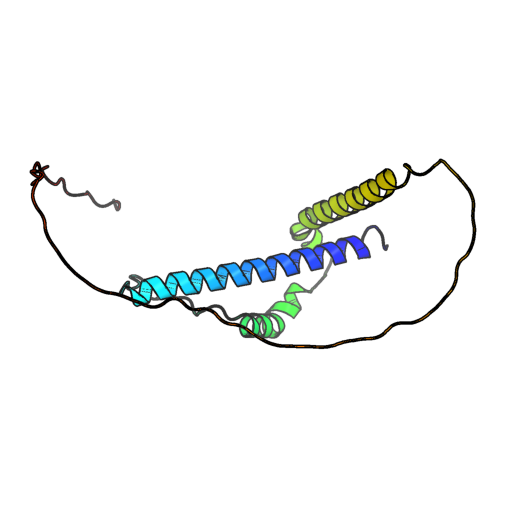.095 -6.781 27.259 1.00 34.16 128 SER A O 1
ATOM 986 N N . LEU A 1 129 ? 33.927 -4.845 27.246 1.00 35.94 129 LEU A N 1
ATOM 987 C CA . LEU A 1 129 ? 33.493 -4.721 28.659 1.00 35.94 129 LEU A CA 1
ATOM 988 C C . LEU A 1 129 ? 32.481 -3.548 28.747 1.00 35.94 129 LEU A C 1
ATOM 990 O O . LEU A 1 129 ? 32.808 -2.426 28.388 1.00 35.94 129 LEU A O 1
ATOM 994 N N . SER A 1 130 ? 31.183 -3.819 28.928 1.00 29.81 130 SER A N 1
ATOM 995 C CA . SER A 1 130 ? 30.417 -3.806 30.195 1.00 29.81 130 SER A CA 1
ATOM 996 C C . SER A 1 130 ? 30.083 -2.417 30.776 1.00 29.81 130 SER A C 1
ATOM 998 O O . SER A 1 130 ? 30.909 -1.782 31.416 1.00 29.81 130 SER A O 1
ATOM 1000 N N . SER A 1 131 ? 28.807 -2.051 30.600 1.00 33.22 131 SER A N 1
ATOM 1001 C CA . SER A 1 131 ? 27.840 -1.518 31.579 1.00 33.22 131 SER A CA 1
ATOM 1002 C C . SER A 1 131 ? 28.270 -0.498 32.642 1.00 33.22 131 SER A C 1
ATOM 1004 O O . SER A 1 131 ? 28.907 -0.879 33.618 1.00 33.22 131 SER A O 1
ATOM 1006 N N . THR A 1 132 ? 27.653 0.693 32.601 1.00 29.42 132 THR A N 1
ATOM 1007 C CA . THR A 1 132 ? 27.141 1.338 33.826 1.00 29.42 132 THR A CA 1
ATOM 1008 C C . THR A 1 132 ? 25.866 2.137 33.544 1.00 29.42 132 THR A C 1
ATOM 1010 O O . THR A 1 132 ? 25.826 3.023 32.695 1.00 29.42 132 THR A O 1
ATOM 1013 N N . LEU A 1 133 ? 24.818 1.761 34.272 1.00 32.81 133 LEU A N 1
ATOM 1014 C CA . LEU A 1 133 ? 23.478 2.332 34.347 1.00 32.81 133 LEU A CA 1
ATOM 1015 C C . LEU A 1 133 ? 23.497 3.460 35.395 1.00 32.81 133 LEU A C 1
ATOM 1017 O O . LEU A 1 133 ? 24.187 3.338 36.408 1.00 32.81 133 LEU A O 1
ATOM 1021 N N . SER A 1 134 ? 22.775 4.560 35.180 1.00 34.97 134 SER A N 1
ATOM 1022 C CA . SER A 1 134 ? 22.533 5.557 36.234 1.00 34.97 134 SER A CA 1
ATOM 1023 C C . SER A 1 134 ? 21.118 6.124 36.133 1.00 34.97 134 SER A C 1
ATOM 1025 O O . SER A 1 134 ? 20.730 6.732 35.139 1.00 34.97 134 SER A O 1
ATOM 1027 N N . GLU A 1 135 ? 20.375 5.838 37.192 1.00 39.34 135 GLU A N 1
ATOM 1028 C CA . GLU A 1 135 ? 19.037 6.271 37.590 1.00 39.34 135 GLU A CA 1
ATOM 1029 C C . GLU A 1 135 ? 19.149 7.565 38.425 1.00 39.34 135 GLU A C 1
ATOM 1031 O O . GLU A 1 135 ? 20.215 7.810 38.999 1.00 39.34 135 GLU A O 1
ATOM 1036 N N . PRO A 1 136 ? 18.089 8.386 38.548 1.00 39.75 136 PRO A N 1
ATOM 1037 C CA . PRO A 1 136 ? 17.971 9.243 39.724 1.00 39.75 136 PRO A CA 1
ATOM 1038 C C . PRO A 1 136 ? 16.674 9.033 40.524 1.00 39.75 136 PRO A C 1
ATOM 1040 O O . PRO A 1 136 ? 15.576 8.936 39.976 1.00 39.75 136 PRO A O 1
ATOM 1043 N N . GLU A 1 137 ? 16.889 9.010 41.843 1.00 32.31 137 GLU A N 1
ATOM 1044 C CA . GLU A 1 137 ? 15.984 8.863 42.990 1.00 32.31 137 GLU A CA 1
ATOM 1045 C C . GLU A 1 137 ? 14.949 9.996 43.187 1.00 32.31 137 GLU A C 1
ATOM 1047 O O . GLU A 1 137 ? 15.021 11.078 42.605 1.00 32.31 137 GLU A O 1
ATOM 1052 N N . TYR A 1 138 ? 13.995 9.723 44.082 1.00 38.53 138 TYR A N 1
ATOM 1053 C CA . TYR A 1 138 ? 12.759 10.448 44.396 1.00 38.53 138 TYR A CA 1
ATOM 1054 C C . TYR A 1 138 ? 12.746 11.128 45.794 1.00 38.53 138 TYR A C 1
ATOM 1056 O O . TYR A 1 138 ? 13.185 10.518 46.762 1.00 38.53 138 TYR A O 1
ATOM 1064 N N . GLU A 1 139 ? 12.083 12.309 45.868 1.00 37.38 139 GLU A N 1
ATOM 1065 C CA . GLU A 1 139 ? 11.316 12.939 46.999 1.00 37.38 139 GLU A CA 1
ATOM 1066 C C . GLU A 1 139 ? 12.054 13.323 48.324 1.00 37.38 139 GLU A C 1
ATOM 1068 O O . GLU A 1 139 ? 13.181 12.872 48.502 1.00 37.38 139 GLU A O 1
ATOM 1073 N N . PRO A 1 140 ? 11.492 14.106 49.309 1.00 49.38 140 PRO A N 1
ATOM 1074 C CA . PRO A 1 140 ? 10.121 14.666 49.471 1.00 49.38 140 PRO A CA 1
ATOM 1075 C C . PRO A 1 140 ? 9.945 16.123 50.060 1.00 49.38 140 PRO A C 1
ATOM 1077 O O . PRO A 1 140 ? 10.805 16.658 50.750 1.00 49.38 140 PRO A O 1
ATOM 1080 N N . VAL A 1 141 ? 8.718 16.671 49.896 1.00 34.50 141 VAL A N 1
ATOM 1081 C CA . VAL A 1 141 ? 7.820 17.373 50.883 1.00 34.50 141 VAL A CA 1
ATOM 1082 C C . VAL A 1 141 ? 8.033 18.836 51.413 1.00 34.50 141 VAL A C 1
ATOM 1084 O O . VAL A 1 141 ? 9.003 19.167 52.080 1.00 34.50 141 VAL A O 1
ATOM 1087 N N . ALA A 1 142 ? 6.926 19.613 51.279 1.00 33.19 142 ALA A N 1
ATOM 1088 C CA . ALA A 1 142 ? 6.276 20.607 52.188 1.00 33.19 142 ALA A CA 1
ATOM 1089 C C . ALA A 1 142 ? 6.354 22.155 51.991 1.00 33.19 142 ALA A C 1
ATOM 1091 O O . ALA A 1 142 ? 7.297 22.823 52.390 1.00 33.19 142 ALA A O 1
ATOM 1092 N N . ALA A 1 143 ? 5.187 22.692 51.575 1.00 32.28 143 ALA A N 1
ATOM 1093 C CA . ALA A 1 143 ? 4.325 23.718 52.215 1.00 32.28 143 ALA A CA 1
ATOM 1094 C C . ALA A 1 143 ? 4.729 25.214 52.341 1.00 32.28 143 ALA A C 1
ATOM 1096 O O . ALA A 1 143 ? 5.588 25.573 53.135 1.00 32.28 143 ALA A O 1
ATOM 1097 N N . SER A 1 144 ? 3.926 26.109 51.726 1.00 37.06 144 SER A N 1
ATOM 1098 C CA . SER A 1 144 ? 3.018 27.103 52.380 1.00 37.06 144 SER A CA 1
ATOM 1099 C C . SER A 1 144 ? 2.698 28.315 51.458 1.00 37.06 144 SER A C 1
ATOM 1101 O O . SER A 1 144 ? 3.558 28.746 50.702 1.00 37.06 144 SER A O 1
ATOM 1103 N N . GLY A 1 145 ? 1.444 28.819 51.474 1.00 34.75 145 GLY A N 1
ATOM 1104 C CA . GLY A 1 145 ? 0.818 29.783 50.517 1.00 34.75 145 GLY A CA 1
ATOM 1105 C C . GLY A 1 145 ? 1.112 31.291 50.744 1.00 34.75 145 GLY A C 1
ATOM 1106 O O . GLY A 1 145 ? 2.196 31.579 51.239 1.00 34.75 145 GLY A O 1
ATOM 1107 N N . PRO A 1 146 ? 0.201 32.280 50.473 1.00 45.66 146 PRO A N 1
ATOM 1108 C CA . PRO A 1 146 ? -1.190 32.218 49.973 1.00 45.66 146 PRO A CA 1
ATOM 1109 C C . PRO A 1 146 ? -1.619 33.287 48.901 1.00 45.66 146 PRO A C 1
ATOM 1111 O O . PRO A 1 146 ? -0.894 34.215 48.574 1.00 45.66 146 PRO A O 1
ATOM 1114 N N . MET A 1 147 ? -2.887 33.174 48.455 1.00 34.16 147 MET A N 1
ATOM 1115 C CA . MET A 1 147 ? -3.808 34.192 47.878 1.00 34.16 147 MET A CA 1
ATOM 1116 C C . MET A 1 147 ? -3.510 34.867 46.516 1.00 34.16 147 MET A C 1
ATOM 1118 O O . MET A 1 147 ? -2.683 35.753 46.414 1.00 34.16 147 MET A O 1
ATOM 1122 N N . HIS A 1 148 ? -4.373 34.621 45.515 1.00 39.94 148 HIS A N 1
ATOM 1123 C CA . HIS A 1 148 ? -5.359 35.619 45.055 1.00 39.94 148 HIS A CA 1
ATOM 1124 C C . HIS A 1 148 ? -6.451 34.981 44.173 1.00 39.94 148 HIS A C 1
ATOM 1126 O O . HIS A 1 148 ? -6.212 34.316 43.170 1.00 39.94 148 HIS A O 1
ATOM 1132 N N . ARG A 1 149 ? -7.696 35.194 44.601 1.00 40.34 149 ARG A N 1
ATOM 1133 C CA . ARG A 1 149 ? -8.946 34.691 44.025 1.00 40.34 149 ARG A CA 1
ATOM 1134 C C . ARG A 1 149 ? -9.318 35.500 42.778 1.00 40.34 149 ARG A C 1
ATOM 1136 O O . ARG A 1 149 ? -9.819 36.615 42.907 1.00 40.34 149 ARG A O 1
ATOM 1143 N N . ALA A 1 150 ? -9.140 34.935 41.585 1.00 45.03 150 ALA A N 1
ATOM 1144 C CA . ALA A 1 150 ? -9.690 35.509 40.358 1.00 45.03 150 ALA A CA 1
ATOM 1145 C C . ALA A 1 150 ? -11.202 35.226 40.275 1.00 45.03 150 ALA A C 1
ATOM 1147 O O . ALA A 1 150 ? -11.672 34.089 40.324 1.00 45.03 150 ALA A O 1
ATOM 1148 N N . ARG A 1 151 ? -11.981 36.304 40.224 1.00 45.38 151 ARG A N 1
ATOM 1149 C CA . ARG A 1 151 ? -13.444 36.321 40.291 1.00 45.38 151 ARG A CA 1
ATOM 1150 C C . ARG A 1 151 ? -14.012 36.017 38.895 1.00 45.38 151 ARG A C 1
ATOM 1152 O O . ARG A 1 151 ? -13.902 36.837 37.992 1.00 45.38 151 ARG A O 1
ATOM 1159 N N . LEU A 1 152 ? -14.612 34.837 38.725 1.00 51.16 152 LEU A N 1
ATOM 1160 C CA . LEU A 1 152 ? -15.271 34.392 37.488 1.00 51.16 152 LEU A CA 1
ATOM 1161 C C . LEU A 1 152 ? -16.495 35.263 37.157 1.00 51.16 152 LEU A C 1
ATOM 1163 O O . LEU A 1 152 ? -17.486 35.280 37.893 1.00 51.16 152 LEU A O 1
ATOM 1167 N N . VAL A 1 153 ? -16.434 35.961 36.023 1.00 51.34 153 VAL A N 1
ATOM 1168 C CA . VAL A 1 153 ? -17.561 36.689 35.428 1.00 51.34 153 VAL A CA 1
ATOM 1169 C C . VAL A 1 153 ? -18.468 35.676 34.726 1.00 51.34 153 VAL A C 1
ATOM 1171 O O . VAL A 1 153 ? -18.047 34.955 33.826 1.00 51.34 153 VAL A O 1
ATOM 1174 N N . LYS A 1 154 ? -19.725 35.590 35.168 1.00 57.44 154 LYS A N 1
ATOM 1175 C CA . LYS A 1 154 ? -20.740 34.685 34.616 1.00 57.44 154 LYS A CA 1
ATOM 1176 C C . LYS A 1 154 ? -21.159 35.165 33.223 1.00 57.44 154 LYS A C 1
ATOM 1178 O O . LYS A 1 154 ? -21.852 36.173 33.110 1.00 57.44 154 LYS A O 1
ATOM 1183 N N . SER A 1 155 ? -20.805 34.426 32.174 1.00 55.12 155 SER A N 1
ATOM 1184 C CA . SER A 1 155 ? -21.391 34.588 30.841 1.00 55.12 155 SER A CA 1
ATOM 1185 C C . SER A 1 155 ? -22.551 33.600 30.644 1.00 55.12 155 SER A C 1
ATOM 1187 O O . SER A 1 155 ? -22.498 32.420 30.992 1.00 55.12 155 SER A O 1
ATOM 1189 N N . LYS A 1 156 ? -23.669 34.124 30.140 1.00 62.97 156 LYS A N 1
ATOM 1190 C CA . LYS A 1 156 ? -24.948 33.430 29.938 1.00 62.97 156 LYS A CA 1
ATOM 1191 C C . LYS A 1 156 ? -24.806 32.409 28.795 1.00 62.97 156 LYS A C 1
ATOM 1193 O O . LYS A 1 156 ? -24.570 32.799 27.655 1.00 62.97 156 LYS A O 1
ATOM 1198 N N . ARG A 1 157 ? -24.953 31.109 29.087 1.00 67.06 157 ARG A N 1
ATOM 1199 C CA . ARG A 1 157 ? -24.896 30.015 28.092 1.00 67.06 157 ARG A CA 1
ATOM 1200 C C . ARG A 1 157 ? -26.007 30.170 27.040 1.00 67.06 157 ARG A C 1
ATOM 1202 O O . ARG A 1 157 ? -27.188 30.148 27.384 1.00 67.06 157 ARG A O 1
ATOM 1209 N N . LYS A 1 158 ? -25.637 30.272 25.759 1.00 74.56 158 LYS A N 1
ATOM 1210 C CA . LYS A 1 158 ? -26.539 30.054 24.613 1.00 74.56 158 LYS A CA 1
ATOM 1211 C C . LYS A 1 158 ? -26.445 28.579 24.203 1.00 74.56 158 LYS A C 1
ATOM 1213 O O . LYS A 1 158 ? -25.347 28.041 24.114 1.00 74.56 158 LYS A O 1
ATOM 1218 N N . LYS A 1 159 ? -27.591 27.921 24.001 1.00 75.38 159 LYS A N 1
ATOM 1219 C CA . LYS A 1 159 ? -27.669 26.517 23.560 1.00 75.38 159 LYS A CA 1
ATOM 1220 C C . LYS A 1 159 ? -27.145 26.407 22.116 1.00 75.38 159 LYS A C 1
ATOM 1222 O O . LYS A 1 159 ? -27.594 27.207 21.292 1.00 75.38 159 LYS A O 1
ATOM 1227 N N . PRO A 1 160 ? -26.260 25.453 21.777 1.00 70.19 160 PRO A N 1
ATOM 1228 C CA . PRO A 1 160 ? -25.951 25.175 20.381 1.00 70.19 160 PRO A CA 1
ATOM 1229 C C . PRO A 1 160 ? -27.194 24.564 19.720 1.00 70.19 160 PRO A C 1
ATOM 1231 O O . PRO A 1 160 ? -27.731 23.563 20.193 1.00 70.19 160 PRO A O 1
ATOM 1234 N N . ARG A 1 161 ? -27.694 25.201 18.655 1.00 69.94 161 ARG A N 1
ATOM 1235 C CA . ARG A 1 161 ? -28.644 24.564 17.734 1.00 69.94 161 ARG A CA 1
ATOM 1236 C C . ARG A 1 161 ? -27.869 23.478 16.989 1.00 69.94 161 ARG A C 1
ATOM 1238 O O . ARG A 1 161 ? -26.779 23.748 16.495 1.00 69.94 161 ARG A O 1
ATOM 1245 N N . GLY A 1 162 ? -28.393 22.254 17.003 1.00 67.88 162 GLY A N 1
ATOM 1246 C CA . GLY A 1 162 ? -27.752 21.091 16.398 1.00 67.88 162 GLY A CA 1
ATOM 1247 C C . GLY A 1 162 ? -27.500 21.292 14.906 1.00 67.88 162 GLY A C 1
ATOM 1248 O O . GLY A 1 162 ? -28.306 21.903 14.211 1.00 67.88 162 GLY A O 1
ATOM 1249 N N . LEU A 1 163 ? -26.373 20.761 14.436 1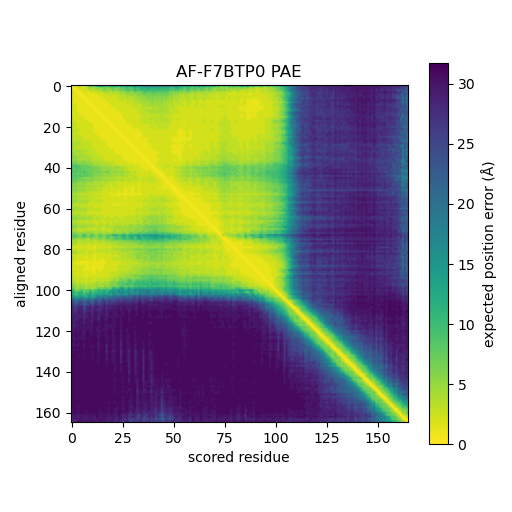.00 68.62 163 LEU A N 1
ATOM 1250 C CA . LEU A 1 163 ? -25.891 20.853 13.056 1.00 68.62 163 LEU A CA 1
ATOM 1251 C C . LEU A 1 163 ? -26.571 19.849 12.104 1.00 68.62 163 LEU A C 1
ATOM 1253 O O . LEU A 1 163 ? -26.025 19.513 11.060 1.00 68.62 163 LEU A O 1
ATOM 1257 N N . PHE A 1 164 ? -27.747 19.353 12.475 1.00 63.19 164 PHE A N 1
ATOM 1258 C CA . PHE A 1 164 ? -28.576 18.514 11.623 1.00 63.19 164 PHE A CA 1
ATOM 1259 C C . PHE A 1 164 ? -29.917 19.225 11.477 1.00 63.19 164 PHE A C 1
ATOM 1261 O O . PHE A 1 164 ? -30.721 19.253 12.409 1.00 63.19 164 PHE A O 1
ATOM 1268 N N . SER A 1 165 ? -30.075 19.890 10.334 1.00 52.75 165 SER A N 1
ATOM 1269 C CA . SER A 1 165 ? -31.362 20.278 9.751 1.00 52.75 165 SER A CA 1
ATOM 1270 C C . SER A 1 165 ? -31.560 19.415 8.519 1.00 52.75 165 SER A C 1
ATOM 1272 O O . SER A 1 165 ? -30.563 19.288 7.773 1.00 52.75 165 SER A O 1
#

Secondary structure (DSSP, 8-state):
-IIIIIHHHHHHHHHHHHHHHHHHHHHHHHHHHHHHHHHTT---SSGGGPPPPP-HHHHHHHIIIIIHHHHT--TTSHHHHHHTHHHHHHHHHHHHHHHHHHHHTTS-----------------------------------------------PPPPPPPPS--

Foldseek 3Di:
DCLQPVQLVVLLVVVVVVVLVVVLVVQQVVVVVVVVCVVVVHDDPDPVPDDDRDDDVVVVVCCVVPPVVVVVPCDPVVVCVVPVVVVSVVSSVVVVVVVVVVVVVPPPDDDDDDDDDDDDDDDDDDDDDDDDDDDDDDDDDDDDDDDDDDDDDDDDDDDDDDPDD

Organism: Mus musculus (NCBI:txid10090)

Nearest PDB structures (foldseek):
  2qm4-assembly2_D  TM=9.942E-01  e=1.098E-09  Homo sapiens
  8ezb-assembly1_I  TM=9.846E-01  e=2.143E-09  Homo sapiens
  7lt3-assembly1_H  TM=9.752E-01  e=2.005E-09  Homo sapiens
  3rwr-assembly1_H  TM=9.741E-01  e=6.246E-09  Homo sapiens
  8bhv-assembly1_R  TM=8.276E-01  e=3.108E-08  Homo sapiens

Radius of gyration: 31.58 Å; Cα contacts (8 Å, |Δi|>4): 32; chains: 1; bounding box: 86×53×75 Å

InterPro domains:
  IPR052287 Non-homologous end-joining factor [PTHR32235] (1-164)
  IPR053829 XLF-like, coiled-coil region [PF21928] (1-45)

Sequence (165 aa):
VSQHLIHPLMGVSLALQSHVRELAALLRMKDLEIQAYQESGAVLSRSRLKTEPFEENSFLEQFMAEKLPEACAVGDGKPFAMSLQSLYVAVTKQQIQARQAHKDSGETQASSSTSPRGTDNQPEEPVSLSSTLSEPEYEPVAASGPMHRARLVKSKRKKPRGLFS

pLDDT: mean 76.54, std 25.79, range [29.42, 98.75]

Solvent-accessible surface area (backbone atoms only — not comparable to full-atom values): 11242 Å² total; per-residue (Å²): 106,57,84,81,40,54,53,32,53,52,48,40,51,52,53,51,54,49,49,53,53,51,51,52,51,51,47,48,54,49,45,53,52,54,48,52,41,46,76,73,67,55,75,76,93,53,68,89,73,67,74,80,79,80,52,70,67,62,50,50,52,51,38,58,75,74,43,39,75,68,74,67,60,60,87,90,45,58,68,47,64,75,72,42,44,70,55,40,53,51,41,42,53,51,52,52,50,54,54,48,56,58,56,73,68,64,76,85,78,88,83,85,82,85,86,83,91,81,88,84,83,90,90,87,85,89,84,91,83,84,89,85,86,85,85,85,89,82,88,85,93,86,90,84,89,84,88,82,86,82,80,83,80,87,75,85,85,78,81,83,78,72,96,76,129

Mean predicted aligned error: 17.49 Å